Protein AF-A0AAU2DC02-F1 (afdb_monomer_lite)

Structure (mmCIF, N/CA/C/O backbone):
data_AF-A0AAU2DC02-F1
#
_entry.id   AF-A0AAU2DC02-F1
#
loop_
_atom_site.group_PDB
_atom_site.id
_atom_site.type_symbol
_atom_site.label_atom_id
_atom_site.label_alt_id
_atom_site.label_comp_id
_atom_site.label_asym_id
_atom_site.label_entity_id
_atom_site.label_seq_id
_atom_site.pdbx_PDB_ins_code
_atom_site.Cartn_x
_atom_site.Cartn_y
_atom_site.Cartn_z
_atom_site.occupancy
_atom_site.B_iso_or_equiv
_atom_site.auth_seq_id
_atom_site.auth_comp_id
_atom_site.auth_asym_id
_atom_site.auth_atom_id
_atom_site.pdbx_PDB_model_num
ATOM 1 N N . MET A 1 1 ? -20.219 -1.037 16.890 1.00 84.88 1 MET A N 1
ATOM 2 C CA . MET A 1 1 ? -19.789 -1.322 15.497 1.00 84.88 1 MET A CA 1
ATOM 3 C C . MET A 1 1 ? -18.332 -1.759 15.511 1.00 84.88 1 MET A C 1
ATOM 5 O O . MET A 1 1 ? -17.670 -1.575 16.523 1.00 84.88 1 MET A O 1
ATOM 9 N N . ARG A 1 2 ? -17.833 -2.359 14.425 1.00 88.25 2 ARG A N 1
ATOM 10 C CA . ARG A 1 2 ? -16.394 -2.597 14.260 1.00 88.25 2 ARG A CA 1
ATOM 11 C C . ARG A 1 2 ? -15.827 -1.584 13.277 1.00 88.25 2 ARG A C 1
ATOM 13 O O . ARG A 1 2 ? -16.402 -1.401 12.206 1.00 88.25 2 ARG A O 1
ATOM 20 N N . VAL A 1 3 ? -14.713 -0.960 13.641 1.00 90.06 3 VAL A N 1
ATOM 21 C CA . VAL A 1 3 ? -14.010 0.033 12.829 1.00 90.06 3 VAL A CA 1
ATOM 22 C C . VAL A 1 3 ? -12.573 -0.430 12.628 1.00 90.06 3 VAL A C 1
ATOM 24 O O . VAL A 1 3 ? -11.873 -0.721 13.593 1.00 90.06 3 VAL A O 1
ATOM 27 N N . GLN A 1 4 ? -12.132 -0.488 11.373 1.00 90.12 4 GLN A N 1
ATOM 28 C CA . GLN A 1 4 ? -10.747 -0.788 11.023 1.00 90.12 4 GLN A CA 1
ATOM 29 C C . GLN A 1 4 ? -10.092 0.484 10.481 1.00 90.12 4 GLN A C 1
ATOM 31 O O . GLN A 1 4 ? -10.522 1.022 9.463 1.00 90.12 4 GLN A O 1
ATOM 36 N N . LEU A 1 5 ? -9.056 0.963 11.162 1.00 91.88 5 LEU A N 1
ATOM 37 C CA . LEU A 1 5 ? -8.209 2.057 10.703 1.00 91.88 5 LEU A CA 1
ATOM 38 C C . LEU A 1 5 ? -7.051 1.462 9.905 1.00 91.88 5 LEU A C 1
ATOM 40 O O . LEU A 1 5 ? -6.316 0.623 10.421 1.00 91.88 5 LEU A O 1
ATOM 44 N N . VAL A 1 6 ? -6.914 1.859 8.643 1.00 90.38 6 VAL A N 1
ATOM 45 C CA . VAL A 1 6 ? -5.966 1.257 7.699 1.00 90.38 6 VAL A CA 1
ATOM 46 C C . VAL A 1 6 ? -4.913 2.283 7.304 1.00 90.38 6 VAL A C 1
ATOM 48 O O . VAL A 1 6 ? -5.261 3.340 6.778 1.00 90.38 6 VAL A O 1
ATOM 51 N N . THR A 1 7 ? -3.630 1.969 7.500 1.00 89.88 7 THR A N 1
ATOM 52 C CA . THR A 1 7 ? -2.570 2.670 6.761 1.00 89.88 7 THR A CA 1
ATOM 53 C C . THR A 1 7 ? -2.492 2.098 5.354 1.00 89.88 7 THR A C 1
ATOM 55 O O . THR A 1 7 ? -2.575 0.883 5.161 1.00 89.88 7 THR A O 1
ATOM 58 N N . MET A 1 8 ? -2.360 2.972 4.356 1.00 87.06 8 MET A N 1
ATOM 59 C CA . MET A 1 8 ? -2.261 2.518 2.972 1.00 87.06 8 MET A CA 1
ATOM 60 C C . MET A 1 8 ? -1.008 1.652 2.767 1.00 87.06 8 MET A C 1
ATOM 62 O O . MET A 1 8 ? 0.018 1.916 3.398 1.00 87.06 8 MET A O 1
ATOM 66 N N . PRO A 1 9 ? -1.049 0.656 1.863 1.00 86.81 9 PRO A N 1
ATOM 67 C CA . PRO A 1 9 ? 0.096 -0.204 1.566 1.00 86.81 9 PRO A CA 1
ATOM 68 C C . PRO A 1 9 ? 1.352 0.531 1.095 1.00 86.81 9 PRO A C 1
ATOM 70 O O . PRO A 1 9 ? 2.433 -0.021 1.201 1.00 86.81 9 PRO A O 1
ATOM 73 N N . TRP A 1 10 ? 1.242 1.765 0.604 1.00 83.38 10 TRP A N 1
ATOM 74 C CA . TRP A 1 10 ? 2.362 2.618 0.179 1.00 83.38 10 TRP A CA 1
ATOM 75 C C . TRP A 1 10 ? 2.769 3.681 1.216 1.00 83.38 10 TRP A C 1
ATOM 77 O O . TRP A 1 10 ? 3.535 4.587 0.903 1.00 83.38 10 TRP A O 1
ATOM 87 N N . HIS A 1 11 ? 2.233 3.618 2.438 1.00 84.31 11 HIS A N 1
ATOM 88 C CA . HIS A 1 11 ? 2.608 4.536 3.513 1.00 84.31 11 HIS A CA 1
ATOM 89 C C . HIS A 1 11 ? 4.031 4.248 4.028 1.00 84.31 11 HIS A C 1
ATOM 91 O O . HIS A 1 11 ? 4.323 3.085 4.284 1.00 84.31 11 HIS A O 1
ATOM 97 N N . PRO A 1 12 ? 4.889 5.254 4.278 1.00 81.69 12 PRO A N 1
ATOM 98 C CA . PRO A 1 12 ? 6.221 5.026 4.848 1.00 81.69 12 PRO A CA 1
ATOM 99 C C . PRO A 1 12 ? 6.197 4.118 6.092 1.00 81.69 12 PRO A C 1
ATOM 101 O O . PRO A 1 12 ? 5.303 4.237 6.932 1.00 81.69 12 PRO A O 1
ATOM 104 N N . ILE A 1 13 ? 7.157 3.193 6.203 1.00 83.94 13 ILE A N 1
ATOM 105 C CA . ILE A 1 13 ? 7.253 2.232 7.326 1.00 83.94 13 ILE A CA 1
ATOM 106 C C . ILE A 1 13 ? 8.122 2.738 8.479 1.00 83.94 13 ILE A C 1
ATOM 108 O O . ILE A 1 13 ? 7.964 2.285 9.611 1.00 83.94 13 ILE A O 1
ATOM 112 N N . ASP A 1 14 ? 8.987 3.707 8.203 1.00 80.50 14 ASP A N 1
ATOM 113 C CA . ASP A 1 14 ? 9.970 4.254 9.140 1.00 80.50 14 ASP A CA 1
ATOM 114 C C . ASP A 1 14 ? 9.348 5.066 10.273 1.00 80.50 14 ASP A C 1
ATOM 116 O O . ASP A 1 14 ? 9.952 5.261 11.331 1.00 80.50 14 ASP A O 1
ATOM 120 N N . LEU A 1 15 ? 8.121 5.540 10.060 1.00 77.88 15 LEU A N 1
ATOM 121 C CA . LEU A 1 15 ? 7.382 6.331 11.025 1.00 77.88 15 LEU A CA 1
ATOM 122 C C . LEU A 1 15 ? 5.983 5.746 11.225 1.00 77.88 15 LEU A C 1
ATOM 124 O O . LEU A 1 15 ? 5.286 5.449 10.253 1.00 77.88 15 LEU A O 1
ATOM 128 N N . PRO A 1 16 ? 5.521 5.621 12.481 1.00 81.19 16 PRO A N 1
ATOM 129 C CA . PRO A 1 16 ? 4.142 5.249 12.741 1.00 81.19 16 PRO A CA 1
ATOM 130 C C . PRO A 1 16 ? 3.190 6.321 12.194 1.00 81.19 16 PRO A C 1
ATOM 132 O O . PRO A 1 16 ? 3.454 7.524 12.290 1.00 81.19 16 PRO A O 1
ATOM 135 N N . SER A 1 17 ? 2.038 5.894 11.669 1.00 86.44 17 SER A N 1
ATOM 136 C CA . SER A 1 17 ? 1.022 6.826 11.176 1.00 86.44 17 SER A CA 1
ATOM 137 C C . SER A 1 17 ? 0.387 7.598 12.332 1.00 86.44 17 SER A C 1
ATOM 139 O O . SER A 1 17 ? -0.487 7.098 13.046 1.00 86.44 17 SER A O 1
ATOM 141 N N . LEU A 1 18 ? 0.783 8.865 12.472 1.00 90.00 18 LEU A N 1
ATOM 142 C CA . LEU A 1 18 ? 0.190 9.786 13.439 1.00 90.00 18 LEU A CA 1
ATOM 143 C C . LEU A 1 18 ? -1.319 9.952 13.206 1.00 90.00 18 LEU A C 1
ATOM 145 O O . LEU A 1 18 ? -2.083 10.062 14.161 1.00 90.00 18 LEU A O 1
ATOM 149 N N . GLN A 1 19 ? -1.759 9.944 11.944 1.00 90.38 19 GLN A N 1
ATOM 150 C CA . GLN A 1 19 ? -3.170 10.078 11.586 1.00 90.38 19 GLN A CA 1
ATOM 151 C C . GLN A 1 19 ? -3.998 8.921 12.151 1.00 90.38 19 GLN A C 1
ATOM 153 O O . GLN A 1 19 ? -5.046 9.159 12.751 1.00 90.38 19 GLN A O 1
ATOM 158 N N . VAL A 1 20 ? -3.517 7.681 12.002 1.00 92.56 20 VAL A N 1
ATOM 159 C CA . VAL A 1 20 ? -4.190 6.502 12.560 1.00 92.56 20 VAL A CA 1
ATOM 160 C C . VAL A 1 20 ? -4.194 6.553 14.084 1.00 92.56 20 VAL A C 1
ATOM 162 O O . VAL A 1 20 ? -5.260 6.389 14.674 1.00 92.56 20 VAL A O 1
ATOM 165 N N . GLY A 1 21 ? -3.063 6.879 14.718 1.00 91.88 21 GLY A N 1
ATOM 166 C CA . GLY A 1 21 ? -2.987 6.985 16.179 1.00 91.88 21 GLY A CA 1
ATOM 167 C C . GLY A 1 21 ? -3.948 8.032 16.762 1.00 91.88 21 GLY A C 1
ATOM 168 O O . GLY A 1 21 ? -4.653 7.764 17.737 1.00 91.88 21 GLY A O 1
ATOM 169 N N . LEU A 1 22 ? -4.050 9.207 16.130 1.00 95.31 22 LEU A N 1
ATOM 170 C CA . LEU A 1 22 ? -4.998 10.253 16.531 1.00 95.31 22 LEU A CA 1
ATOM 171 C C . LEU A 1 22 ? -6.453 9.807 16.355 1.00 95.31 22 LEU A C 1
ATOM 173 O O . LEU A 1 22 ? -7.263 9.980 17.267 1.00 95.31 22 LEU A O 1
ATOM 177 N N . LEU A 1 23 ? -6.794 9.216 15.206 1.00 95.19 23 LEU A N 1
ATOM 178 C CA . LEU A 1 23 ? -8.147 8.716 14.949 1.00 95.19 23 LEU A CA 1
ATOM 179 C C . LEU A 1 23 ? -8.536 7.612 15.930 1.00 95.19 23 LEU A C 1
ATOM 181 O O . LEU A 1 23 ? -9.657 7.618 16.436 1.00 95.19 23 LEU A O 1
ATOM 185 N N . HIS A 1 24 ? -7.610 6.708 16.245 1.00 93.88 24 HIS A N 1
ATOM 186 C CA . HIS A 1 24 ? -7.830 5.667 17.238 1.00 93.88 24 HIS A CA 1
ATOM 187 C C . HIS A 1 24 ? -8.172 6.283 18.596 1.00 93.88 24 HIS A C 1
ATOM 189 O O . HIS A 1 24 ? -9.187 5.930 19.200 1.00 93.88 24 HIS A O 1
ATOM 195 N N . GLN A 1 25 ? -7.358 7.231 19.071 1.00 94.94 25 GLN A N 1
ATOM 196 C CA . GLN A 1 25 ? -7.587 7.892 20.356 1.00 94.94 25 GLN A CA 1
ATOM 197 C C . GLN A 1 25 ? -8.952 8.594 20.391 1.00 94.94 25 GLN A C 1
ATOM 199 O O . GLN A 1 25 ? -9.696 8.449 21.362 1.00 94.94 25 GLN A O 1
ATOM 204 N N . LEU A 1 26 ? -9.296 9.330 19.331 1.00 96.19 26 LEU A N 1
ATOM 205 C CA . LEU A 1 26 ? -10.569 10.043 19.228 1.00 96.19 26 LEU A CA 1
ATOM 206 C C . LEU A 1 26 ? -11.761 9.083 19.230 1.00 96.19 26 LEU A C 1
ATOM 208 O O . LEU A 1 26 ? -12.739 9.328 19.935 1.00 96.19 26 LEU A O 1
ATOM 212 N N . LEU A 1 27 ? -11.680 7.973 18.493 1.00 95.12 27 LEU A N 1
ATOM 213 C CA . LEU A 1 27 ? -12.749 6.976 18.464 1.00 95.12 27 LEU A CA 1
ATOM 214 C C . LEU A 1 27 ? -12.910 6.280 19.812 1.00 95.12 27 LEU A C 1
ATOM 216 O O . LEU A 1 27 ? -14.035 6.143 20.274 1.00 95.12 27 LEU A O 1
ATOM 220 N N . ARG A 1 28 ? -11.819 5.934 20.501 1.00 92.81 28 ARG A N 1
ATOM 221 C CA . ARG A 1 28 ? -11.907 5.367 21.856 1.00 92.81 28 ARG A CA 1
ATOM 222 C C . ARG A 1 28 ? -12.604 6.294 22.850 1.00 92.81 28 ARG A C 1
ATOM 224 O O . ARG A 1 28 ? -13.266 5.809 23.760 1.00 92.81 28 ARG A O 1
ATOM 231 N N . GLN A 1 29 ? -12.453 7.609 22.690 1.00 94.81 29 GLN A N 1
ATOM 232 C CA . GLN A 1 29 ? -13.106 8.602 23.547 1.00 94.81 29 GLN A CA 1
ATOM 233 C C . GLN A 1 29 ? -14.571 8.836 23.156 1.00 94.81 29 GLN A C 1
ATOM 235 O O . GLN A 1 29 ? -15.439 8.888 24.023 1.00 94.81 29 GLN A O 1
ATOM 240 N N . ALA A 1 30 ? -14.857 8.983 21.861 1.00 96.25 30 ALA A N 1
ATOM 241 C CA . ALA A 1 30 ? -16.191 9.324 21.365 1.00 96.25 30 ALA A CA 1
ATOM 242 C C . ALA A 1 30 ? -17.125 8.110 21.214 1.00 96.25 30 ALA A C 1
ATOM 244 O O . ALA A 1 30 ? -18.345 8.271 21.171 1.00 96.25 30 ALA A O 1
ATOM 245 N N . ARG A 1 31 ? -16.558 6.907 21.079 1.00 94.62 31 ARG A N 1
ATOM 246 C CA . ARG A 1 31 ? -17.241 5.638 20.790 1.00 94.62 31 ARG A CA 1
ATOM 247 C C . ARG A 1 31 ? -16.631 4.489 21.619 1.00 94.62 31 ARG A C 1
ATOM 249 O O . ARG A 1 31 ? -16.061 3.564 21.047 1.00 94.62 31 ARG A O 1
ATOM 256 N N . PRO A 1 32 ? -16.738 4.523 22.959 1.00 92.69 32 PRO A N 1
ATOM 257 C CA . PRO A 1 32 ? -16.086 3.539 23.832 1.00 92.69 32 PRO A CA 1
ATOM 258 C C . PRO A 1 32 ? -16.591 2.099 23.645 1.00 92.69 32 PRO A C 1
ATOM 260 O O . PRO A 1 32 ? -15.863 1.161 23.957 1.00 92.69 32 PRO A O 1
ATOM 263 N N . ASP A 1 33 ? -17.806 1.925 23.117 1.00 95.12 33 ASP A N 1
ATOM 264 C CA . ASP A 1 33 ? -18.420 0.612 22.879 1.00 95.12 33 ASP A CA 1
ATOM 265 C C . ASP A 1 33 ? -18.105 0.028 21.483 1.00 95.12 33 ASP A C 1
ATOM 267 O O . ASP A 1 33 ? -18.534 -1.084 21.160 1.00 95.12 33 ASP A O 1
ATOM 271 N N . ASP A 1 34 ? -17.390 0.766 20.624 1.00 93.31 34 ASP A N 1
ATOM 272 C CA . ASP A 1 34 ? -16.985 0.285 19.300 1.00 93.31 34 ASP A CA 1
ATOM 273 C C . ASP A 1 34 ? -15.663 -0.511 19.369 1.00 93.31 34 ASP A C 1
ATOM 275 O O . ASP A 1 34 ? -14.707 -0.126 20.040 1.00 93.31 34 ASP A O 1
ATOM 279 N N . ASP A 1 35 ? -15.583 -1.618 18.620 1.00 91.00 35 ASP A N 1
ATOM 280 C CA . ASP A 1 35 ? -14.357 -2.413 18.434 1.00 91.00 35 ASP A CA 1
ATOM 281 C C . ASP A 1 35 ? -13.491 -1.726 17.369 1.00 91.00 35 ASP A C 1
ATOM 283 O O . ASP A 1 35 ? -13.722 -1.892 16.166 1.00 91.00 35 ASP A O 1
ATOM 287 N N . VAL A 1 36 ? -12.545 -0.898 17.814 1.00 91.00 36 VAL A N 1
ATOM 288 C CA . VAL A 1 36 ? -11.623 -0.141 16.955 1.00 91.00 36 VAL A CA 1
ATOM 289 C C . VAL A 1 36 ? -10.295 -0.884 16.854 1.00 91.00 36 VAL A C 1
ATOM 291 O O . VAL A 1 36 ? -9.644 -1.150 17.863 1.00 91.00 36 VAL A O 1
ATOM 294 N N . ARG A 1 37 ? -9.870 -1.196 15.629 1.00 90.19 37 ARG A N 1
ATOM 295 C CA . ARG A 1 37 ? -8.611 -1.897 15.350 1.00 90.19 37 ARG A CA 1
ATOM 296 C C . ARG A 1 37 ? -7.782 -1.147 14.324 1.00 90.19 37 ARG A C 1
ATOM 298 O O . ARG A 1 37 ? -8.321 -0.461 13.459 1.00 90.19 37 ARG A O 1
ATOM 305 N N . GLU A 1 38 ? -6.472 -1.334 14.392 1.00 90.25 38 GLU A N 1
ATOM 306 C CA . GLU A 1 38 ? -5.520 -0.807 13.416 1.00 90.25 38 GLU A CA 1
ATOM 307 C C . GLU A 1 38 ? -5.030 -1.918 12.493 1.00 90.25 38 GLU A C 1
ATOM 309 O O . GLU A 1 38 ? -4.885 -3.073 12.894 1.00 90.25 38 GLU A O 1
ATOM 314 N N . PHE A 1 39 ? -4.844 -1.578 11.224 1.00 89.12 39 PHE A N 1
ATOM 315 C CA . PHE A 1 39 ? -4.258 -2.444 10.218 1.00 89.12 39 PHE A CA 1
ATOM 316 C C . PHE A 1 39 ? -3.166 -1.660 9.498 1.00 89.12 39 PHE A C 1
ATOM 318 O O . PHE A 1 39 ? -3.429 -0.675 8.802 1.00 89.12 39 PHE A O 1
ATOM 325 N N . HIS A 1 40 ? -1.930 -2.104 9.691 1.00 89.62 40 HIS A N 1
ATOM 326 C CA . HIS A 1 40 ? -0.753 -1.459 9.129 1.00 89.62 40 HIS A CA 1
ATOM 327 C C . HIS A 1 40 ? -0.464 -2.038 7.741 1.00 89.62 40 HIS A C 1
ATOM 329 O O . HIS A 1 40 ? 0.335 -2.964 7.599 1.00 89.62 40 HIS A O 1
ATOM 335 N N . GLY A 1 41 ? -1.156 -1.531 6.716 1.00 89.38 41 GLY A N 1
ATOM 336 C CA . GLY A 1 41 ? -1.067 -2.060 5.354 1.00 89.38 41 GLY A CA 1
ATOM 337 C C . GLY A 1 41 ? 0.337 -1.970 4.767 1.00 89.38 41 GLY A C 1
ATOM 338 O O . GLY A 1 41 ? 0.740 -2.868 4.035 1.00 89.38 41 GLY A O 1
ATOM 339 N N . SER A 1 42 ? 1.095 -0.938 5.134 1.00 89.00 42 SER A N 1
ATOM 340 C CA . SER A 1 42 ? 2.480 -0.743 4.706 1.00 89.00 42 SER A CA 1
ATOM 341 C C . SER A 1 42 ? 3.424 -1.846 5.184 1.00 89.00 42 SER A C 1
ATOM 343 O O . SER A 1 42 ? 4.136 -2.441 4.379 1.00 89.00 42 SER A O 1
ATOM 345 N N . LEU A 1 43 ? 3.369 -2.193 6.474 1.00 89.56 43 LEU A N 1
ATOM 346 C CA . LEU A 1 43 ? 4.171 -3.283 7.035 1.00 89.56 43 LEU A CA 1
ATOM 347 C C . LEU A 1 43 ? 3.783 -4.628 6.412 1.00 89.56 43 LEU A C 1
ATOM 349 O O . LEU A 1 43 ? 4.646 -5.382 5.971 1.00 89.56 43 LEU A O 1
ATOM 353 N N . ARG A 1 44 ? 2.476 -4.895 6.305 1.00 91.50 44 ARG A N 1
ATOM 354 C CA . ARG A 1 44 ? 1.972 -6.139 5.706 1.00 91.50 44 ARG A CA 1
ATOM 355 C C . ARG A 1 44 ? 2.364 -6.283 4.242 1.00 91.50 44 ARG A C 1
ATOM 357 O O . ARG A 1 44 ? 2.625 -7.393 3.796 1.00 91.50 44 ARG A O 1
ATOM 364 N N . TRP A 1 45 ? 2.405 -5.182 3.501 1.00 92.56 45 TRP A N 1
ATOM 365 C CA . TRP A 1 45 ? 2.855 -5.180 2.117 1.00 92.56 45 TRP A CA 1
ATOM 366 C C . TRP A 1 45 ? 4.362 -5.424 1.999 1.00 92.56 45 TRP A C 1
ATOM 368 O O . TRP A 1 45 ? 4.775 -6.228 1.169 1.00 92.56 45 TRP A O 1
ATOM 378 N N . ALA A 1 46 ? 5.179 -4.806 2.856 1.00 92.38 46 ALA A N 1
ATOM 379 C CA . ALA A 1 46 ? 6.621 -5.048 2.883 1.00 92.38 46 ALA A CA 1
ATOM 380 C C . ALA A 1 46 ? 6.958 -6.515 3.218 1.00 92.38 46 ALA A C 1
ATOM 382 O O . ALA A 1 46 ? 7.791 -7.119 2.544 1.00 92.38 46 ALA A O 1
ATOM 383 N N . GLU A 1 47 ? 6.279 -7.103 4.209 1.00 92.81 47 GLU A N 1
ATOM 384 C CA . GLU A 1 47 ? 6.385 -8.532 4.546 1.00 92.81 47 GLU A CA 1
ATOM 385 C C . GLU A 1 47 ? 5.984 -9.416 3.358 1.00 92.81 47 GLU A C 1
ATOM 387 O O . GLU A 1 47 ? 6.739 -10.296 2.948 1.00 92.81 47 GLU A O 1
ATOM 392 N N . PHE A 1 48 ? 4.828 -9.128 2.752 1.00 94.19 48 PHE A N 1
ATOM 393 C CA . PHE A 1 48 ? 4.318 -9.873 1.605 1.00 94.19 48 PHE A CA 1
ATOM 394 C C . PHE A 1 48 ? 5.292 -9.845 0.423 1.00 94.19 48 PHE A C 1
ATOM 396 O O . PHE A 1 48 ? 5.590 -10.882 -0.168 1.00 94.19 48 PHE A O 1
ATOM 403 N N . LEU A 1 49 ? 5.824 -8.669 0.085 1.00 94.25 49 LEU A N 1
ATOM 404 C CA . LEU A 1 49 ? 6.810 -8.525 -0.980 1.00 94.25 49 LEU A CA 1
ATOM 405 C C . LEU A 1 49 ? 8.078 -9.317 -0.682 1.00 94.25 49 LEU A C 1
ATOM 407 O O . LEU A 1 49 ? 8.581 -9.996 -1.577 1.00 94.25 49 LEU A O 1
ATOM 411 N N . LEU A 1 50 ? 8.582 -9.266 0.551 1.00 93.75 50 LEU A N 1
ATOM 412 C CA . LEU A 1 50 ? 9.784 -9.996 0.938 1.00 93.75 50 LEU A CA 1
ATOM 413 C C . LEU A 1 50 ? 9.602 -11.507 0.744 1.00 93.75 50 LEU A C 1
ATOM 415 O O . LEU A 1 50 ? 10.458 -12.154 0.140 1.00 93.75 50 LEU A O 1
ATOM 419 N N . GLU A 1 51 ? 8.470 -12.047 1.195 1.00 94.50 51 GLU A N 1
ATOM 420 C CA . GLU A 1 51 ? 8.136 -13.467 1.072 1.00 94.50 51 GLU A CA 1
ATOM 421 C C . GLU A 1 51 ? 7.898 -13.879 -0.387 1.00 94.50 51 GLU A C 1
ATOM 423 O O . GLU A 1 51 ? 8.509 -14.827 -0.880 1.00 94.50 51 GLU A O 1
ATOM 428 N N . ARG A 1 52 ? 7.041 -13.156 -1.119 1.00 94.75 52 ARG A N 1
ATOM 429 C CA . ARG A 1 52 ? 6.641 -13.542 -2.486 1.00 94.75 52 ARG A CA 1
ATOM 430 C C . ARG A 1 52 ? 7.716 -13.298 -3.530 1.00 94.75 52 ARG A C 1
ATOM 432 O O . ARG A 1 52 ? 7.704 -13.928 -4.587 1.00 94.75 52 ARG A O 1
ATOM 439 N N . SER A 1 53 ? 8.641 -12.388 -3.253 1.00 92.88 53 SER A N 1
ATOM 440 C CA . SER A 1 53 ? 9.767 -12.118 -4.140 1.00 92.88 53 SER A CA 1
ATOM 441 C C . SER A 1 53 ? 11.004 -12.966 -3.833 1.00 92.88 53 SER A C 1
ATOM 443 O O . SER A 1 53 ? 11.995 -12.820 -4.551 1.00 92.88 53 SER A O 1
ATOM 445 N N . ASP A 1 54 ? 10.954 -13.843 -2.821 1.00 92.25 54 ASP A N 1
ATOM 446 C CA . ASP A 1 54 ? 12.098 -14.627 -2.334 1.00 92.25 54 ASP A CA 1
ATOM 447 C C . ASP A 1 54 ? 13.293 -13.726 -1.958 1.00 92.25 54 ASP A C 1
ATOM 449 O O . ASP A 1 54 ? 14.431 -13.907 -2.391 1.00 92.25 54 ASP A O 1
ATOM 453 N N . GLY A 1 55 ? 13.010 -12.648 -1.218 1.00 91.25 55 GLY A N 1
ATOM 454 C CA . GLY A 1 55 ? 14.018 -11.697 -0.741 1.00 91.25 55 GLY A CA 1
ATOM 455 C C . GLY A 1 55 ? 14.539 -10.686 -1.773 1.00 91.25 55 GLY A C 1
ATOM 456 O O . GLY A 1 55 ? 15.440 -9.901 -1.449 1.00 91.25 55 GLY A O 1
ATOM 457 N N . ARG A 1 56 ? 14.004 -10.689 -3.003 1.00 92.25 56 ARG A N 1
ATOM 458 C CA . ARG A 1 56 ? 14.411 -9.769 -4.083 1.00 92.25 56 ARG A CA 1
ATOM 459 C C . ARG A 1 56 ? 13.913 -8.342 -3.869 1.00 92.25 56 ARG A C 1
ATOM 461 O O . ARG A 1 56 ? 14.644 -7.414 -4.183 1.00 92.25 56 ARG A O 1
ATOM 468 N N . LEU A 1 57 ? 12.685 -8.182 -3.381 1.00 92.19 57 LEU A N 1
ATOM 469 C CA . LEU A 1 57 ? 12.090 -6.900 -3.009 1.00 92.19 57 LEU A CA 1
ATOM 470 C C . LEU A 1 57 ? 12.152 -6.781 -1.489 1.00 92.19 57 LEU A C 1
ATOM 472 O O . LEU A 1 57 ? 11.488 -7.529 -0.771 1.00 92.19 57 LEU A O 1
ATOM 476 N N . ARG A 1 58 ? 12.988 -5.869 -1.000 1.00 91.38 58 ARG A N 1
ATOM 477 C CA . ARG A 1 58 ? 13.249 -5.673 0.427 1.00 91.38 58 ARG A CA 1
ATOM 478 C C . ARG A 1 58 ? 12.461 -4.475 0.962 1.00 91.38 58 ARG A C 1
ATOM 480 O O . ARG A 1 58 ? 12.074 -3.604 0.183 1.00 91.38 58 ARG A O 1
ATOM 487 N N . PRO A 1 59 ? 12.288 -4.361 2.292 1.00 85.50 59 PRO A N 1
ATOM 488 C CA . PRO A 1 59 ? 11.634 -3.200 2.898 1.00 85.50 59 PRO A CA 1
ATOM 489 C C . PRO A 1 59 ? 12.226 -1.849 2.463 1.00 85.50 59 PRO A C 1
ATOM 491 O O . PRO A 1 59 ? 11.468 -0.922 2.213 1.00 85.50 59 PRO A O 1
ATOM 494 N N . GLY A 1 60 ? 13.549 -1.754 2.276 1.00 84.25 60 GLY A N 1
ATOM 495 C CA . GLY A 1 60 ? 14.191 -0.530 1.774 1.00 84.25 60 GLY A CA 1
ATOM 496 C C . GLY A 1 60 ? 13.855 -0.192 0.313 1.00 84.25 60 GLY A C 1
ATOM 497 O O . GLY A 1 60 ? 13.737 0.979 -0.030 1.00 84.25 60 GLY A O 1
ATOM 498 N N . ASP A 1 61 ? 13.633 -1.195 -0.548 1.00 84.50 61 ASP A N 1
ATOM 499 C CA . ASP A 1 61 ? 13.197 -0.957 -1.934 1.00 84.50 61 ASP A CA 1
ATOM 500 C C . ASP A 1 61 ? 11.775 -0.394 -1.957 1.00 84.50 61 ASP A C 1
ATOM 502 O O . ASP A 1 61 ? 11.447 0.494 -2.740 1.00 84.50 61 ASP A O 1
ATOM 506 N N . TYR A 1 62 ? 10.926 -0.925 -1.077 1.00 81.75 62 TYR A N 1
ATOM 507 C CA . TYR A 1 62 ? 9.574 -0.439 -0.845 1.00 81.75 62 TYR A CA 1
ATOM 508 C C . TYR A 1 62 ? 9.561 0.995 -0.308 1.00 81.75 62 TYR A C 1
ATOM 510 O O . TYR A 1 62 ? 8.801 1.832 -0.799 1.00 81.75 62 TYR A O 1
ATOM 518 N N . GLU A 1 63 ? 10.416 1.288 0.667 1.00 80.94 63 GLU A N 1
ATOM 519 C CA . GLU A 1 63 ? 10.495 2.606 1.279 1.00 80.94 63 GLU A CA 1
ATOM 520 C C . GLU A 1 63 ? 10.912 3.677 0.264 1.00 80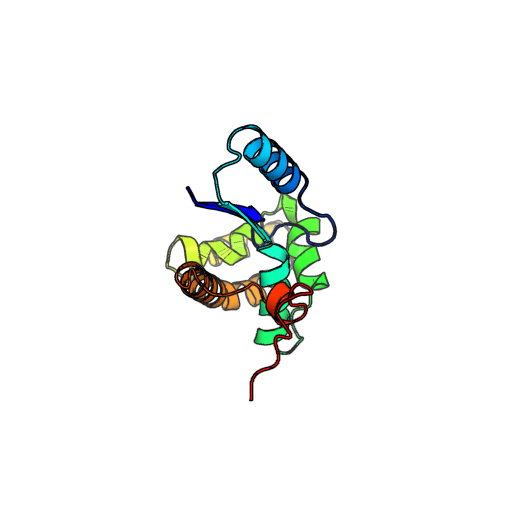.94 63 GLU A C 1
ATOM 522 O O . GLU A 1 63 ? 10.288 4.733 0.207 1.00 80.94 63 GLU A O 1
ATOM 527 N N . ALA A 1 64 ? 11.864 3.377 -0.624 1.00 74.31 64 ALA A N 1
ATOM 528 C CA . ALA A 1 64 ? 12.239 4.277 -1.715 1.00 74.31 64 ALA A CA 1
ATOM 529 C C . ALA A 1 64 ? 11.039 4.627 -2.625 1.00 74.31 64 ALA A C 1
ATOM 531 O O . ALA A 1 64 ? 10.904 5.758 -3.096 1.00 74.31 64 ALA A O 1
ATOM 532 N N . ILE A 1 65 ? 10.106 3.690 -2.835 1.00 74.06 65 ILE A N 1
ATOM 533 C CA . ILE A 1 65 ? 8.864 3.963 -3.573 1.00 74.06 65 ILE A CA 1
ATOM 534 C C . ILE A 1 65 ? 7.891 4.818 -2.743 1.00 74.06 65 ILE A C 1
ATOM 536 O O . ILE A 1 65 ? 7.295 5.752 -3.277 1.00 74.06 65 ILE A O 1
ATOM 540 N N . GLY A 1 66 ? 7.723 4.544 -1.449 1.00 65.19 66 GLY A N 1
ATOM 541 C CA . GLY A 1 66 ? 6.794 5.291 -0.589 1.00 65.19 66 GLY A CA 1
ATOM 542 C C . GLY A 1 66 ? 7.256 6.712 -0.227 1.00 65.19 66 GLY A C 1
ATOM 543 O O . GLY A 1 66 ? 6.445 7.639 -0.217 1.00 65.19 66 GLY A O 1
ATOM 544 N N . SER A 1 67 ? 8.548 6.885 0.051 1.00 63.31 67 SER A N 1
ATOM 545 C CA . SER A 1 67 ? 9.147 8.101 0.618 1.00 63.31 67 SER A CA 1
ATOM 546 C C . SER A 1 67 ? 9.833 8.969 -0.442 1.00 63.31 67 SER A C 1
ATOM 548 O O . SER A 1 67 ? 9.509 10.152 -0.559 1.00 63.31 67 SER A O 1
ATOM 550 N N . ASP A 1 68 ? 10.726 8.399 -1.260 1.00 59.09 68 ASP A N 1
ATOM 551 C CA . ASP A 1 68 ? 11.551 9.183 -2.200 1.00 59.09 68 ASP A CA 1
ATOM 552 C C . ASP A 1 68 ? 10.802 9.558 -3.485 1.00 59.09 68 ASP A C 1
ATOM 554 O O . ASP A 1 68 ? 11.133 10.543 -4.146 1.00 59.09 68 ASP A O 1
ATOM 558 N N . SER A 1 69 ? 9.747 8.810 -3.818 1.00 59.69 69 SER A N 1
ATOM 559 C CA . SER A 1 69 ? 8.917 9.048 -5.005 1.00 59.69 69 SER A CA 1
ATOM 560 C C . SER A 1 69 ? 7.494 9.519 -4.689 1.00 59.69 69 SER A C 1
ATOM 562 O O . SER A 1 69 ? 6.598 9.457 -5.536 1.00 59.69 69 SER A O 1
ATOM 564 N N . ILE A 1 70 ? 7.276 10.051 -3.480 1.00 57.72 70 ILE A N 1
ATOM 565 C CA . ILE A 1 70 ? 5.970 10.567 -3.038 1.00 57.72 70 ILE A CA 1
ATOM 566 C C . ILE A 1 70 ? 5.400 11.636 -3.987 1.00 57.72 70 ILE A C 1
ATOM 568 O O . ILE A 1 70 ? 4.189 11.720 -4.176 1.00 57.72 70 ILE A O 1
ATOM 572 N N . PHE A 1 71 ? 6.264 12.420 -4.642 1.00 64.56 71 PHE A N 1
ATOM 573 C CA . PHE A 1 71 ? 5.858 13.436 -5.621 1.00 64.56 71 PHE A CA 1
ATOM 574 C C . PHE A 1 71 ? 5.438 12.853 -6.977 1.00 64.56 71 PHE A C 1
ATOM 576 O O . PHE A 1 71 ? 4.730 13.516 -7.735 1.00 64.56 71 PHE A O 1
ATOM 583 N N . ASP A 1 72 ? 5.852 11.625 -7.276 1.00 77.62 72 ASP A N 1
ATOM 584 C CA . ASP A 1 72 ? 5.546 10.919 -8.520 1.00 77.62 72 ASP A CA 1
ATOM 585 C C . ASP A 1 72 ? 4.366 9.944 -8.368 1.00 77.62 72 ASP A C 1
ATOM 587 O O . ASP A 1 72 ? 3.870 9.408 -9.365 1.00 77.62 72 ASP A O 1
ATOM 591 N N . GLY A 1 73 ? 3.899 9.722 -7.132 1.00 81.31 73 GLY A N 1
ATOM 592 C CA . GLY A 1 73 ? 2.764 8.850 -6.827 1.00 81.31 73 GLY A CA 1
ATOM 593 C C . GLY A 1 73 ? 3.011 7.392 -7.216 1.00 81.31 73 GLY A C 1
ATOM 594 O O . GLY A 1 73 ? 2.074 6.681 -7.576 1.00 81.31 73 GLY A O 1
ATOM 595 N N . LEU A 1 74 ? 4.268 6.927 -7.212 1.00 84.81 74 LEU A N 1
ATOM 596 C CA . LEU A 1 74 ? 4.609 5.569 -7.663 1.00 84.81 74 LEU A CA 1
ATOM 597 C C . LEU A 1 74 ? 3.933 4.484 -6.818 1.00 84.81 74 LEU A C 1
ATOM 599 O O . LEU A 1 74 ? 3.578 3.436 -7.356 1.00 84.81 74 LEU A O 1
ATOM 603 N N . GLY A 1 75 ? 3.670 4.760 -5.539 1.00 84.25 75 GLY A N 1
ATOM 604 C CA . GLY A 1 75 ? 2.848 3.905 -4.683 1.00 84.25 75 GLY A CA 1
ATOM 605 C C . GLY A 1 75 ? 1.437 3.680 -5.236 1.00 84.25 75 GLY A C 1
ATOM 606 O O . GLY A 1 75 ? 0.988 2.539 -5.319 1.00 84.25 75 GLY A O 1
ATOM 607 N N . ASP A 1 76 ? 0.762 4.731 -5.707 1.00 87.56 76 ASP A N 1
ATOM 608 C CA . ASP A 1 76 ? -0.567 4.611 -6.319 1.00 87.56 76 ASP A CA 1
ATOM 609 C C . ASP A 1 76 ? -0.509 3.825 -7.640 1.00 87.56 76 ASP A C 1
ATOM 611 O O . ASP A 1 76 ? -1.398 3.025 -7.947 1.00 87.56 76 ASP A O 1
ATOM 615 N N . TRP A 1 77 ? 0.572 3.986 -8.413 1.00 90.06 77 TRP A N 1
ATOM 616 C CA . TRP A 1 77 ? 0.776 3.241 -9.658 1.00 90.06 77 TRP A CA 1
ATOM 617 C C . TRP A 1 77 ? 0.870 1.726 -9.441 1.00 90.06 77 TRP A C 1
ATOM 619 O O . TRP A 1 77 ? 0.338 0.978 -10.271 1.00 90.06 77 TRP A O 1
ATOM 629 N N . VAL A 1 78 ? 1.469 1.272 -8.332 1.00 91.75 78 VAL A N 1
ATOM 630 C CA . VAL A 1 78 ? 1.537 -0.155 -7.954 1.00 91.75 78 VAL A CA 1
ATOM 631 C C . VAL A 1 78 ? 0.139 -0.763 -7.835 1.00 91.75 78 VAL A C 1
ATOM 633 O O . VAL A 1 78 ? -0.095 -1.856 -8.338 1.00 91.75 78 VAL A O 1
ATOM 636 N N . PHE A 1 79 ? -0.814 -0.057 -7.226 1.00 91.56 79 PHE A N 1
ATOM 637 C CA . PHE A 1 79 ? -2.152 -0.602 -6.956 1.00 91.56 79 PHE A CA 1
ATOM 638 C C . PHE A 1 79 ? -3.203 -0.228 -8.001 1.00 91.56 79 PHE A C 1
ATOM 640 O O . PHE A 1 79 ? -4.291 -0.804 -8.021 1.00 91.56 79 PHE A O 1
ATOM 647 N N . SER A 1 80 ? -2.879 0.693 -8.905 1.00 91.75 80 SER A N 1
ATOM 648 C CA . SER A 1 80 ? -3.809 1.184 -9.920 1.00 91.75 80 SER A CA 1
ATOM 649 C C . SER A 1 80 ? -4.432 0.082 -10.786 1.00 91.75 80 SER A C 1
ATOM 651 O O . SER A 1 80 ? -5.630 0.122 -11.043 1.00 91.75 80 SER A O 1
ATOM 653 N N . GLY A 1 81 ? -3.665 -0.942 -11.177 1.00 89.88 81 GLY A N 1
ATOM 654 C CA . GLY A 1 81 ? -4.201 -2.059 -11.963 1.00 89.88 81 GLY A CA 1
ATOM 655 C C . GLY A 1 81 ? -5.267 -2.864 -11.221 1.00 89.88 81 GLY A C 1
ATOM 656 O O . GLY A 1 81 ? -6.247 -3.291 -11.823 1.00 89.88 81 GLY A O 1
ATOM 657 N N . VAL A 1 82 ? -5.122 -2.998 -9.901 1.00 92.06 82 VAL A N 1
ATOM 658 C CA . VAL A 1 82 ? -6.099 -3.694 -9.054 1.00 92.06 82 VAL A CA 1
ATOM 659 C C . VAL A 1 82 ? -7.393 -2.891 -8.952 1.00 92.06 82 VAL A C 1
ATOM 661 O O . VAL A 1 82 ? -8.474 -3.460 -9.052 1.00 92.06 82 VAL A O 1
ATOM 664 N N . LEU A 1 83 ? -7.292 -1.566 -8.799 1.00 89.31 83 LEU A N 1
ATOM 665 C CA . LEU A 1 83 ? -8.453 -0.677 -8.678 1.00 89.31 83 LEU A CA 1
ATOM 666 C C . LEU A 1 83 ? -9.358 -0.706 -9.918 1.00 89.31 83 LEU A C 1
ATOM 668 O O . LEU A 1 83 ? -10.574 -0.589 -9.789 1.00 89.31 83 LEU A O 1
ATOM 672 N N . TYR A 1 84 ? -8.765 -0.832 -11.105 1.00 90.62 84 TYR A N 1
ATOM 673 C CA . TYR A 1 84 ? -9.491 -0.857 -12.378 1.00 90.62 84 TYR A CA 1
ATOM 674 C C . TYR A 1 84 ? -9.707 -2.270 -12.930 1.00 90.62 84 TYR A C 1
ATOM 676 O O . TYR A 1 84 ? -10.174 -2.396 -14.059 1.00 90.62 84 TYR A O 1
ATOM 684 N N . GLU A 1 85 ? -9.371 -3.306 -12.153 1.00 90.50 85 GLU A N 1
ATOM 685 C CA . GLU A 1 85 ? -9.469 -4.716 -12.558 1.00 90.50 85 GLU A CA 1
ATOM 686 C C . GLU A 1 85 ? -8.767 -5.007 -13.903 1.00 90.50 85 GLU A C 1
ATOM 688 O O . GLU A 1 85 ? -9.185 -5.859 -14.685 1.00 90.50 85 GLU A O 1
ATOM 693 N N . ASP A 1 86 ? -7.679 -4.284 -14.179 1.00 91.56 86 ASP A N 1
ATOM 694 C CA . ASP A 1 86 ? -6.903 -4.373 -15.413 1.00 91.56 86 ASP A CA 1
ATOM 695 C C . ASP A 1 86 ? -5.407 -4.260 -15.097 1.00 91.56 86 ASP A C 1
ATOM 697 O O . ASP A 1 86 ? -4.856 -3.189 -14.820 1.00 91.56 86 ASP A O 1
ATOM 701 N N . GLU A 1 87 ? -4.711 -5.392 -15.193 1.00 87.50 87 GLU A N 1
ATOM 702 C CA . GLU A 1 87 ? -3.270 -5.475 -14.976 1.00 87.50 87 GLU A CA 1
ATOM 703 C C . GLU A 1 87 ? -2.465 -4.633 -15.969 1.00 87.50 87 GLU A C 1
ATOM 705 O O . GLU A 1 87 ? -1.323 -4.305 -15.685 1.00 87.50 87 GLU A O 1
ATOM 710 N N . ASN A 1 88 ? -3.006 -4.194 -17.100 1.00 90.44 88 ASN A N 1
ATOM 711 C CA . ASN A 1 88 ? -2.297 -3.300 -18.018 1.00 90.44 88 ASN A CA 1
ATOM 712 C C . ASN A 1 88 ? -2.665 -1.828 -17.817 1.00 90.44 88 ASN A C 1
ATOM 714 O O . ASN A 1 88 ? -2.035 -0.947 -18.421 1.00 90.44 88 ASN A O 1
ATOM 718 N N . TRP A 1 89 ? -3.617 -1.537 -16.926 1.00 94.12 89 TRP A N 1
ATOM 719 C CA . TRP A 1 89 ? -4.068 -0.180 -16.677 1.00 94.12 89 TRP A CA 1
ATOM 720 C C . TRP A 1 89 ? -2.904 0.705 -16.246 1.00 94.12 89 TRP A C 1
ATOM 722 O O . TRP A 1 89 ? -2.152 0.394 -15.318 1.00 94.12 89 TRP A O 1
ATOM 732 N N . GLY A 1 90 ? -2.744 1.828 -16.943 1.00 91.25 90 GLY A N 1
ATOM 733 C CA . GLY A 1 90 ? -1.767 2.843 -16.573 1.00 91.25 90 GLY A CA 1
ATOM 734 C C . GLY A 1 90 ? -0.306 2.512 -16.890 1.00 91.25 90 GLY A C 1
ATOM 735 O O . GLY A 1 90 ? 0.519 3.415 -16.812 1.00 91.25 90 GLY A O 1
ATOM 736 N N . VAL A 1 91 ? 0.030 1.288 -17.320 1.00 92.50 91 VAL A N 1
ATOM 737 C CA . VAL A 1 91 ? 1.425 0.863 -17.560 1.00 92.50 91 VAL A CA 1
ATOM 738 C C . VAL A 1 91 ? 2.100 1.708 -18.641 1.00 92.50 91 VAL A C 1
ATOM 740 O O . VAL A 1 91 ? 3.224 2.172 -18.455 1.00 92.50 91 VAL A O 1
ATOM 743 N N . ALA A 1 92 ? 1.418 1.950 -19.765 1.00 93.88 92 ALA A N 1
ATOM 744 C CA . ALA A 1 92 ? 1.947 2.805 -20.829 1.00 93.88 92 ALA A CA 1
ATOM 745 C C . ALA A 1 92 ? 2.171 4.246 -20.338 1.00 93.88 92 ALA A C 1
ATOM 747 O O . ALA A 1 92 ? 3.232 4.822 -20.564 1.00 93.88 92 ALA A O 1
ATOM 748 N N . ARG A 1 93 ? 1.216 4.792 -19.571 1.00 93.44 93 ARG A N 1
ATOM 749 C CA . ARG A 1 93 ? 1.300 6.150 -19.016 1.00 93.44 93 AR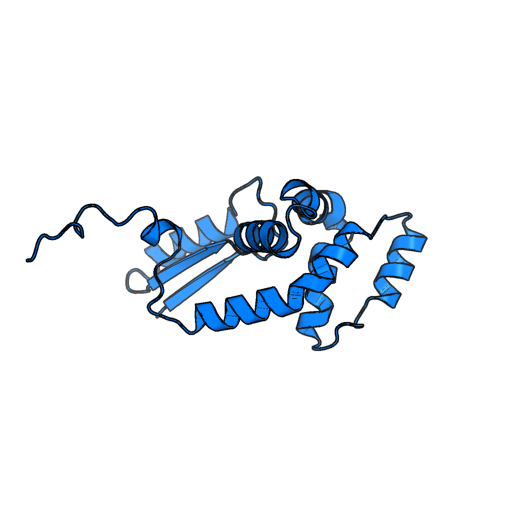G A CA 1
ATOM 750 C C . ARG A 1 93 ? 2.421 6.281 -17.984 1.00 93.44 93 ARG A C 1
ATOM 752 O O . ARG A 1 93 ? 3.112 7.295 -17.980 1.00 93.44 93 ARG A O 1
ATOM 759 N N . LEU A 1 94 ? 2.626 5.262 -17.149 1.00 91.88 94 LEU A N 1
ATOM 760 C CA . LEU A 1 94 ? 3.741 5.194 -16.207 1.00 91.88 94 LEU A CA 1
ATOM 761 C C .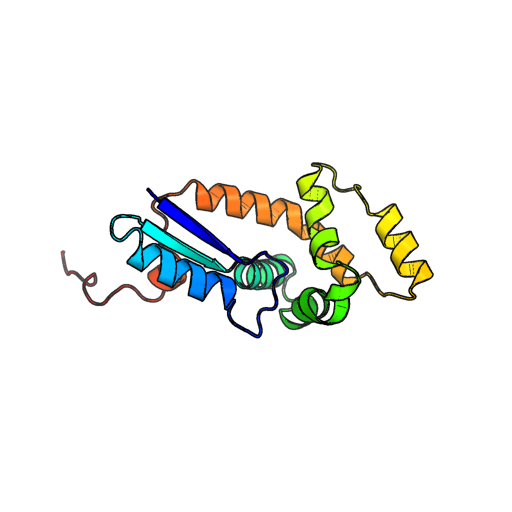 LEU A 1 94 ? 5.080 5.198 -16.952 1.00 91.88 94 LEU A C 1
ATOM 763 O O . LEU A 1 94 ? 5.956 5.989 -16.615 1.00 91.88 94 LEU A O 1
ATOM 767 N N . LYS A 1 95 ? 5.223 4.382 -18.005 1.00 93.19 95 LYS A N 1
ATOM 768 C CA . LYS A 1 95 ? 6.435 4.349 -18.844 1.00 93.19 95 LYS A CA 1
ATOM 769 C C . LYS A 1 95 ? 6.715 5.701 -19.503 1.00 93.19 95 LYS A C 1
ATOM 771 O O . LYS A 1 95 ? 7.842 6.185 -19.457 1.00 93.19 95 LYS A O 1
ATOM 776 N N . GLU A 1 96 ? 5.696 6.339 -20.071 1.00 94.56 96 GLU A N 1
ATOM 777 C CA . GLU A 1 96 ? 5.813 7.677 -20.667 1.00 94.56 96 GLU A CA 1
ATOM 778 C C . GLU A 1 96 ? 6.158 8.755 -19.632 1.00 94.56 96 GLU A C 1
ATOM 780 O O . GLU A 1 96 ? 6.944 9.666 -19.900 1.00 94.56 96 GLU A O 1
ATOM 785 N N . TYR A 1 97 ? 5.564 8.685 -18.441 1.00 91.44 97 TYR A N 1
ATOM 786 C CA . TYR A 1 97 ? 5.876 9.589 -17.340 1.00 91.44 97 TYR A CA 1
ATOM 787 C C . TYR A 1 97 ? 7.331 9.429 -16.889 1.00 91.44 97 TYR A C 1
ATOM 789 O O . TYR A 1 97 ? 8.068 10.415 -16.832 1.00 91.44 97 TYR A O 1
ATOM 797 N N . ALA A 1 98 ? 7.759 8.187 -16.668 1.00 91.19 98 ALA A N 1
ATOM 798 C CA . ALA A 1 98 ? 9.112 7.845 -16.263 1.00 91.19 98 ALA A CA 1
ATOM 799 C C . ALA A 1 98 ? 10.153 8.302 -17.287 1.00 91.19 98 ALA A C 1
ATOM 801 O O . ALA A 1 98 ? 11.127 8.951 -16.915 1.00 91.19 98 ALA A O 1
ATOM 802 N N . ALA A 1 99 ? 9.907 8.071 -18.581 1.00 93.06 99 ALA A N 1
ATOM 803 C CA . ALA A 1 99 ? 10.792 8.517 -19.654 1.00 93.06 99 ALA A CA 1
ATOM 804 C C . ALA A 1 99 ? 10.960 10.045 -19.680 1.00 93.06 99 ALA A C 1
ATOM 806 O O . ALA A 1 99 ? 12.071 10.543 -19.846 1.00 93.06 99 ALA A O 1
ATOM 807 N N . ARG A 1 100 ? 9.877 10.806 -19.464 1.00 92.94 100 ARG A N 1
ATOM 808 C CA . ARG A 1 100 ? 9.933 12.280 -19.412 1.00 92.94 100 ARG A CA 1
ATOM 809 C C . ARG A 1 100 ? 10.672 12.815 -18.188 1.00 92.94 100 ARG A C 1
ATOM 811 O O . ARG A 1 100 ? 11.198 13.923 -18.241 1.00 92.94 100 ARG A O 1
ATOM 818 N N . ARG A 1 101 ? 10.666 12.068 -17.085 1.00 88.12 101 ARG A N 1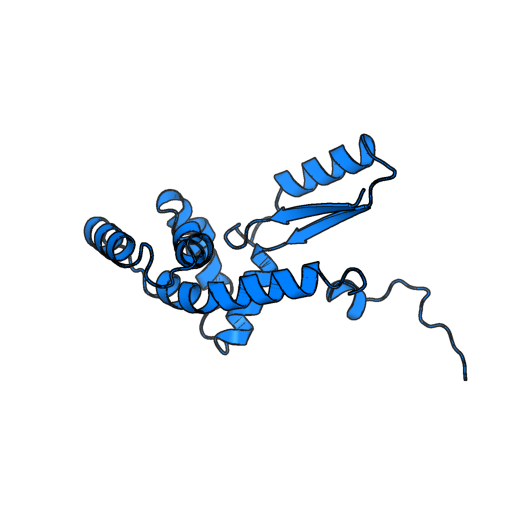
ATOM 819 C CA . ARG A 1 101 ? 11.264 12.466 -15.804 1.00 88.12 101 ARG A CA 1
ATOM 820 C C . ARG A 1 101 ? 12.643 11.851 -15.553 1.00 88.12 101 ARG A C 1
ATOM 822 O O . ARG A 1 101 ? 13.305 12.264 -14.611 1.00 88.12 101 ARG A O 1
ATOM 829 N N . GLY A 1 102 ? 13.076 10.901 -16.383 1.00 88.25 102 GLY A N 1
ATOM 830 C CA . GLY A 1 102 ? 14.306 10.138 -16.164 1.00 88.25 102 GLY A CA 1
ATOM 831 C C . GLY A 1 102 ? 14.223 9.187 -14.965 1.00 88.25 102 GLY A C 1
ATOM 832 O O . GLY A 1 102 ? 15.238 8.940 -14.322 1.00 88.25 102 GLY A O 1
ATOM 833 N N . LEU A 1 103 ? 13.027 8.686 -14.637 1.00 87.44 103 LEU A N 1
ATOM 834 C CA . LEU A 1 103 ? 12.808 7.809 -13.484 1.00 87.44 103 LEU A CA 1
ATOM 835 C C . LEU A 1 103 ? 13.039 6.342 -13.853 1.00 87.44 103 LEU A C 1
ATOM 837 O O . LEU A 1 103 ? 12.565 5.869 -14.887 1.00 87.44 103 LEU A O 1
ATOM 841 N N . CYS A 1 104 ? 13.704 5.605 -12.965 1.00 87.56 104 CYS A N 1
ATOM 842 C CA . CYS A 1 104 ? 13.734 4.147 -13.020 1.00 87.56 104 CYS A CA 1
ATOM 843 C C . CYS A 1 104 ? 12.447 3.591 -12.394 1.00 87.56 104 CYS A C 1
ATOM 845 O O . CYS A 1 104 ? 12.128 3.911 -11.252 1.00 87.56 104 CYS A O 1
ATOM 847 N N . ILE A 1 105 ? 11.709 2.760 -13.134 1.00 90.50 105 ILE A N 1
ATOM 848 C CA . ILE A 1 105 ? 10.435 2.170 -12.681 1.00 90.50 105 ILE A CA 1
ATOM 849 C C . ILE A 1 105 ? 10.501 0.652 -12.515 1.00 90.50 105 ILE A C 1
ATOM 851 O O . ILE A 1 105 ? 9.459 0.010 -12.385 1.00 90.50 105 ILE A O 1
ATOM 855 N N . ASP A 1 106 ? 11.696 0.064 -12.521 1.00 90.81 106 ASP A N 1
ATOM 856 C CA . ASP A 1 106 ? 11.867 -1.388 -12.427 1.00 90.81 106 ASP A CA 1
ATOM 857 C C . ASP A 1 106 ? 11.318 -1.921 -11.101 1.00 90.81 106 ASP A C 1
ATOM 859 O O . ASP A 1 106 ? 10.525 -2.861 -11.091 1.00 90.81 106 ASP A O 1
ATOM 863 N N . THR A 1 107 ? 11.640 -1.250 -9.992 1.00 89.69 107 THR A N 1
ATOM 864 C CA . THR A 1 107 ? 11.132 -1.591 -8.657 1.00 89.69 107 THR A CA 1
ATOM 865 C C . THR A 1 107 ? 9.609 -1.474 -8.582 1.00 89.69 107 THR A C 1
ATOM 867 O O . THR A 1 107 ? 8.943 -2.413 -8.153 1.00 89.69 107 THR A O 1
ATOM 870 N N . VAL A 1 108 ? 9.036 -0.367 -9.072 1.00 90.94 108 VAL A N 1
ATOM 871 C CA . VAL A 1 108 ? 7.574 -0.153 -9.123 1.00 90.94 108 VAL A CA 1
ATOM 872 C C . VAL A 1 108 ? 6.894 -1.240 -9.945 1.00 90.94 108 VAL A C 1
ATOM 874 O O . VAL A 1 108 ? 5.886 -1.806 -9.528 1.00 90.94 108 VAL A O 1
ATOM 877 N N . SER A 1 109 ? 7.458 -1.552 -11.111 1.00 91.69 109 SER A N 1
ATOM 878 C CA . SER A 1 109 ? 6.926 -2.569 -12.016 1.00 91.69 109 SER A CA 1
ATOM 879 C C . SER A 1 109 ? 6.995 -3.956 -11.384 1.00 91.69 109 SER A C 1
ATOM 881 O O . SER A 1 109 ? 6.029 -4.705 -11.480 1.00 91.69 109 SER A O 1
ATOM 883 N N . GLY A 1 110 ? 8.092 -4.275 -10.691 1.00 92.69 110 GLY A N 1
ATOM 884 C CA . GLY A 1 110 ? 8.255 -5.524 -9.949 1.00 92.69 110 GLY A CA 1
ATOM 885 C C . GLY A 1 110 ? 7.248 -5.663 -8.807 1.00 92.69 110 GLY A C 1
ATOM 886 O O . GLY A 1 110 ? 6.586 -6.689 -8.696 1.00 92.69 110 GLY A O 1
ATOM 887 N N . MET A 1 111 ? 7.062 -4.612 -8.006 1.00 93.06 111 MET A N 1
ATOM 888 C CA . MET A 1 111 ? 6.061 -4.588 -6.930 1.00 93.06 111 MET A CA 1
ATOM 889 C C . MET A 1 111 ? 4.638 -4.739 -7.461 1.00 93.06 111 MET A C 1
ATOM 891 O O . MET A 1 111 ? 3.822 -5.448 -6.878 1.00 93.06 111 MET A O 1
ATOM 895 N N . ARG A 1 112 ? 4.338 -4.101 -8.594 1.00 93.31 112 ARG A N 1
ATOM 896 C CA . ARG A 1 112 ? 3.007 -4.111 -9.201 1.00 93.31 112 ARG A CA 1
ATOM 897 C C . ARG A 1 112 ? 2.523 -5.511 -9.585 1.00 93.31 112 ARG A C 1
ATOM 899 O O . ARG A 1 112 ? 1.328 -5.765 -9.486 1.00 93.31 112 ARG A O 1
ATOM 906 N N . VAL A 1 113 ? 3.421 -6.428 -9.953 1.00 94.12 113 VAL A N 1
ATOM 907 C CA . VAL A 1 113 ? 3.072 -7.837 -10.247 1.00 94.12 113 VAL A CA 1
ATOM 908 C C . VAL A 1 113 ? 2.412 -8.522 -9.043 1.00 94.12 113 VAL A C 1
ATOM 910 O O . VAL A 1 113 ? 1.581 -9.409 -9.202 1.00 94.12 113 VAL A O 1
ATOM 913 N N . HIS A 1 114 ? 2.748 -8.083 -7.833 1.00 94.88 114 HIS A N 1
ATOM 914 C CA . HIS A 1 114 ? 2.303 -8.684 -6.581 1.00 94.88 114 HIS A CA 1
ATOM 915 C C . HIS A 1 114 ? 1.025 -8.039 -6.006 1.00 94.88 114 HIS A C 1
ATOM 917 O O . HIS A 1 114 ? 0.439 -8.564 -5.059 1.00 94.88 114 HIS A O 1
ATOM 923 N N . ALA A 1 115 ? 0.570 -6.912 -6.565 1.00 93.50 115 ALA A N 1
ATOM 924 C CA . ALA A 1 115 ? -0.495 -6.099 -5.975 1.00 93.50 115 ALA A CA 1
ATOM 925 C C . ALA A 1 115 ? -1.863 -6.806 -5.963 1.00 93.50 115 ALA A C 1
ATOM 927 O O . ALA A 1 115 ? -2.568 -6.762 -4.954 1.00 93.50 115 ALA A O 1
ATOM 928 N N . THR A 1 116 ? -2.233 -7.481 -7.058 1.00 94.44 116 THR A N 1
ATOM 929 C CA . THR A 1 116 ? -3.515 -8.201 -7.170 1.00 94.44 116 THR A CA 1
ATOM 930 C C . THR A 1 116 ? -3.626 -9.300 -6.120 1.00 94.44 116 THR A C 1
ATOM 932 O O . THR A 1 116 ? -4.638 -9.401 -5.425 1.00 94.44 116 THR A O 1
ATOM 935 N N . GLU A 1 117 ? -2.570 -10.101 -5.970 1.00 94.44 117 GLU A N 1
ATOM 936 C CA . GLU A 1 117 ? -2.545 -11.200 -5.008 1.00 94.44 117 GLU A CA 1
ATOM 937 C C . GLU A 1 117 ? -2.646 -10.689 -3.569 1.00 94.44 117 GLU A C 1
ATOM 939 O O . GLU A 1 117 ? -3.457 -11.189 -2.792 1.00 94.44 117 GLU A O 1
ATOM 944 N N . PHE A 1 118 ? -1.898 -9.640 -3.231 1.00 93.88 118 PHE A N 1
ATOM 945 C CA . PHE A 1 118 ? -1.951 -9.047 -1.900 1.00 93.88 118 PHE A CA 1
ATOM 946 C C . PHE A 1 118 ? -3.350 -8.549 -1.529 1.00 93.88 118 PHE A C 1
ATOM 948 O O . PHE A 1 118 ? -3.850 -8.853 -0.446 1.00 93.88 118 PHE A O 1
ATOM 955 N N . ILE A 1 119 ? -4.025 -7.825 -2.427 1.00 91.62 119 ILE A N 1
ATOM 956 C CA . ILE A 1 119 ? -5.388 -7.346 -2.164 1.00 91.62 119 ILE A CA 1
ATOM 957 C C . ILE A 1 119 ? -6.371 -8.516 -2.017 1.00 91.62 119 ILE A C 1
ATOM 959 O O . ILE A 1 119 ? -7.242 -8.473 -1.142 1.00 91.62 119 ILE A O 1
ATOM 963 N N . ALA A 1 120 ? -6.213 -9.581 -2.808 1.00 91.38 120 ALA A N 1
ATOM 964 C CA . ALA A 1 120 ? -7.021 -10.788 -2.667 1.00 91.38 120 ALA A CA 1
ATOM 965 C C . ALA A 1 120 ? -6.816 -11.463 -1.297 1.00 91.38 120 ALA A C 1
ATOM 967 O O . ALA A 1 120 ? -7.797 -11.819 -0.640 1.00 91.38 120 ALA A O 1
ATOM 968 N N . GLU A 1 121 ? -5.575 -11.577 -0.815 1.00 90.12 121 GLU A N 1
ATOM 969 C CA . GLU A 1 121 ? -5.288 -12.111 0.523 1.00 90.12 121 GLU A CA 1
ATOM 970 C C . GLU A 1 121 ? -5.888 -11.253 1.636 1.00 90.12 121 GLU A C 1
ATOM 972 O O . GLU A 1 121 ? -6.527 -11.779 2.552 1.00 90.12 121 GLU A O 1
ATOM 977 N N . LEU A 1 122 ? -5.749 -9.928 1.547 1.00 87.44 122 LEU A N 1
ATOM 978 C CA . LEU A 1 122 ? -6.352 -9.025 2.524 1.00 87.44 122 LEU A CA 1
ATOM 979 C C . LEU A 1 122 ? -7.873 -9.165 2.555 1.00 87.44 122 LEU A C 1
ATOM 981 O O . LEU A 1 122 ? -8.464 -9.181 3.638 1.00 87.44 122 LEU A O 1
ATOM 985 N N . ALA A 1 123 ? -8.519 -9.322 1.398 1.00 84.81 123 ALA A N 1
ATOM 986 C CA . ALA A 1 123 ? -9.960 -9.534 1.324 1.00 84.81 123 ALA A CA 1
ATOM 987 C C . ALA A 1 123 ? -10.397 -10.848 1.997 1.00 84.81 123 ALA A C 1
ATOM 989 O O . ALA A 1 123 ? -11.464 -10.889 2.614 1.00 84.81 123 ALA A O 1
ATOM 990 N N . LEU A 1 124 ? -9.580 -11.904 1.925 1.00 80.06 124 LEU A N 1
ATOM 991 C CA . LEU A 1 124 ? -9.834 -13.177 2.608 1.00 80.06 124 LEU A CA 1
ATOM 992 C C . LEU A 1 124 ? -9.667 -13.049 4.128 1.00 80.06 124 LEU A C 1
ATOM 994 O O . LEU A 1 124 ? -10.561 -13.444 4.876 1.00 80.06 124 LEU A O 1
ATOM 998 N N . VAL A 1 125 ? -8.578 -12.426 4.591 1.00 70.69 125 VAL A N 1
ATOM 999 C CA . VAL A 1 125 ? -8.306 -12.213 6.026 1.00 70.69 125 VAL A CA 1
ATOM 1000 C C . VAL A 1 125 ? -9.355 -11.303 6.669 1.00 70.69 125 VAL A C 1
ATOM 1002 O O . VAL A 1 125 ? -9.795 -11.556 7.786 1.00 70.69 125 VAL A O 1
ATOM 1005 N N . SER A 1 126 ? -9.822 -10.283 5.947 1.00 63.00 126 SER A N 1
ATOM 1006 C CA . SER A 1 126 ? -10.874 -9.369 6.417 1.00 63.00 126 SER A CA 1
ATOM 1007 C C . SER A 1 126 ? -12.226 -10.066 6.611 1.00 63.00 126 SER A C 1
ATOM 1009 O O . SER A 1 126 ? -13.041 -9.631 7.426 1.00 63.00 126 SER A O 1
ATOM 1011 N N . ARG A 1 127 ? -12.483 -11.144 5.858 1.00 61.09 127 ARG A N 1
ATOM 1012 C CA . ARG A 1 127 ? -13.697 -11.964 5.990 1.00 61.09 127 ARG A CA 1
ATOM 1013 C C . ARG A 1 127 ? -13.600 -12.944 7.158 1.00 61.09 127 ARG A C 1
ATOM 1015 O O . ARG A 1 127 ? -14.630 -1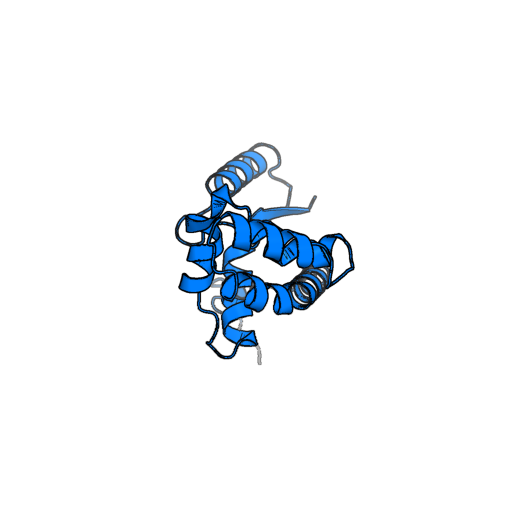3.275 7.747 1.00 61.09 127 ARG A O 1
ATOM 1022 N N . ASP A 1 128 ? -12.392 -13.361 7.532 1.00 54.19 128 ASP A N 1
ATOM 1023 C CA . ASP A 1 128 ? -12.152 -14.222 8.687 1.00 54.19 128 ASP A CA 1
ATOM 1024 C C . ASP A 1 128 ? -12.106 -13.409 9.993 1.00 54.19 128 ASP A C 1
ATOM 1026 O O . ASP A 1 128 ? -11.075 -13.144 10.608 1.00 54.19 128 ASP A O 1
ATOM 1030 N N . VAL A 1 129 ? -13.299 -13.005 10.430 1.00 50.19 129 VAL A N 1
ATOM 1031 C CA . VAL A 1 129 ? -13.587 -12.176 11.613 1.00 50.19 129 VAL A CA 1
ATOM 1032 C C . VAL A 1 129 ? -13.069 -12.766 12.945 1.00 50.19 129 VAL A C 1
ATOM 1034 O O . VAL A 1 129 ? -13.100 -12.084 13.973 1.00 50.19 129 VAL A O 1
ATOM 1037 N N . ARG A 1 130 ? -12.579 -14.012 12.955 1.00 47.81 130 ARG A N 1
ATOM 1038 C CA . ARG A 1 130 ? -12.037 -14.690 14.148 1.00 47.81 130 ARG A CA 1
ATOM 1039 C C . ARG A 1 130 ? -10.518 -14.851 14.126 1.00 47.81 130 ARG A C 1
ATOM 1041 O O . ARG A 1 130 ? -9.954 -15.290 15.127 1.00 47.81 130 ARG A O 1
ATOM 1048 N N . ALA A 1 131 ? -9.847 -14.512 13.029 1.00 47.41 131 ALA A N 1
ATOM 1049 C CA . ALA A 1 131 ? -8.405 -14.657 12.935 1.00 47.41 131 ALA A CA 1
ATOM 1050 C C . ALA A 1 131 ? -7.707 -13.651 13.864 1.00 47.41 131 ALA A C 1
ATOM 1052 O O . ALA A 1 131 ? -7.737 -12.441 13.642 1.00 47.41 131 ALA A O 1
ATOM 1053 N N . ARG A 1 132 ? -7.042 -14.162 14.908 1.00 49.53 132 ARG A N 1
ATOM 1054 C CA . ARG A 1 132 ? -6.105 -13.366 15.709 1.00 49.53 132 ARG A CA 1
ATOM 1055 C C . ARG A 1 132 ? -4.992 -12.811 14.809 1.00 49.53 132 ARG A C 1
ATOM 1057 O O . ARG A 1 132 ? -4.495 -13.581 13.973 1.00 49.53 132 ARG A O 1
ATOM 1064 N N . PRO A 1 133 ? -4.581 -11.541 14.985 1.00 51.50 133 PRO A N 1
ATOM 1065 C CA . PRO A 1 133 ? -3.375 -10.994 14.369 1.00 51.50 133 PRO A CA 1
ATOM 1066 C C . PRO A 1 133 ? -2.173 -11.919 14.587 1.00 51.50 133 PRO A C 1
ATOM 1068 O O . PRO A 1 133 ? -2.085 -12.575 15.621 1.00 51.50 133 PRO A O 1
ATOM 1071 N N . LEU A 1 134 ? -1.226 -11.959 13.642 1.00 46.47 134 LEU A N 1
ATOM 1072 C CA . LEU A 1 134 ? -0.007 -12.770 13.778 1.00 46.47 134 LEU A CA 1
ATOM 1073 C C . LEU A 1 134 ? 0.774 -12.410 15.056 1.00 46.47 134 LEU A C 1
ATOM 1075 O O . LEU A 1 134 ? 1.248 -13.306 15.744 1.00 46.47 134 LEU A O 1
ATOM 1079 N N . HIS A 1 135 ? 0.802 -11.124 15.422 1.00 44.94 135 HIS A N 1
ATOM 1080 C CA . HIS A 1 135 ? 1.341 -10.639 16.696 1.00 44.94 135 HIS A CA 1
ATOM 1081 C C . HIS A 1 135 ? 0.732 -11.367 17.911 1.00 44.94 135 HIS A C 1
ATOM 1083 O O . HIS A 1 135 ? 1.468 -11.853 18.761 1.00 44.94 135 HIS A O 1
ATOM 1089 N N . ASP A 1 136 ? -0.591 -11.540 17.948 1.00 45.03 136 ASP A N 1
ATOM 1090 C CA . ASP A 1 136 ? -1.295 -12.204 19.057 1.00 45.03 136 ASP A CA 1
ATOM 1091 C C . ASP A 1 136 ? -1.191 -13.737 18.996 1.00 45.03 136 ASP A C 1
ATOM 1093 O O . ASP A 1 136 ? -1.453 -14.422 19.982 1.00 45.03 136 ASP A O 1
ATOM 1097 N N . ARG A 1 137 ? -0.828 -14.298 17.833 1.00 53.03 137 ARG A N 1
ATOM 1098 C CA . ARG A 1 137 ? -0.485 -15.724 17.692 1.00 53.03 137 ARG A CA 1
ATOM 1099 C C . ARG A 1 137 ? 0.925 -16.014 18.199 1.00 53.03 137 ARG A C 1
ATOM 1101 O O . ARG A 1 137 ? 1.158 -17.086 18.743 1.00 53.03 137 ARG A O 1
ATOM 1108 N N . LEU A 1 138 ? 1.849 -15.076 17.997 1.00 40.84 138 LEU A N 1
ATOM 1109 C CA . LEU A 1 138 ? 3.238 -15.178 18.444 1.00 40.84 138 LEU A CA 1
ATOM 1110 C C . LEU A 1 138 ? 3.408 -14.760 19.912 1.00 40.84 138 LEU A C 1
ATOM 1112 O O . LEU A 1 138 ? 4.335 -15.227 20.566 1.00 40.84 138 LEU A O 1
ATOM 1116 N N . ASN A 1 139 ? 2.511 -13.918 20.431 1.00 37.88 139 ASN A N 1
ATOM 1117 C CA . ASN A 1 139 ? 2.523 -13.427 21.806 1.00 37.88 139 ASN A CA 1
ATOM 1118 C C . ASN A 1 139 ? 1.096 -13.442 22.395 1.00 37.88 139 ASN A C 1
ATOM 1120 O O . ASN A 1 139 ? 0.425 -12.407 22.445 1.00 37.88 139 ASN A O 1
ATOM 1124 N N . PRO A 1 140 ? 0.583 -14.618 22.803 1.00 47.31 140 PRO A N 1
ATOM 1125 C CA . PRO A 1 140 ? -0.732 -14.697 23.424 1.00 47.31 140 PRO A CA 1
ATOM 1126 C C . PRO A 1 140 ? -0.748 -13.910 24.748 1.00 47.31 140 PRO A C 1
ATOM 1128 O O . PRO A 1 140 ? 0.249 -13.906 25.476 1.00 47.31 140 PRO A O 1
ATOM 1131 N N . PRO A 1 141 ? -1.865 -13.242 25.095 1.00 49.34 141 PRO A N 1
ATOM 1132 C CA . PRO A 1 141 ? -1.982 -12.544 26.368 1.00 49.34 141 PRO A CA 1
ATOM 1133 C C . PRO A 1 141 ? -1.783 -13.527 27.530 1.00 49.34 141 PRO A C 1
ATOM 1135 O O . PRO A 1 141 ? -2.289 -14.653 27.505 1.00 49.34 141 PRO A O 1
ATOM 1138 N N . ALA A 1 142 ? -1.039 -13.095 28.551 1.00 54.03 142 ALA A N 1
ATOM 1139 C CA . ALA A 1 142 ? -0.768 -13.882 29.750 1.00 54.03 142 ALA A CA 1
ATOM 1140 C C . ALA A 1 142 ? -2.096 -14.266 30.430 1.00 54.03 142 ALA A C 1
ATOM 1142 O O . ALA A 1 142 ? -2.744 -13.432 31.058 1.00 54.03 142 ALA A O 1
ATOM 1143 N N . GLY A 1 143 ? -2.526 -15.515 30.240 1.00 55.62 143 GLY A N 1
ATOM 1144 C CA . GLY A 1 143 ? -3.823 -16.011 30.706 1.00 55.62 143 GLY A CA 1
ATOM 1145 C C . GLY A 1 143 ? -4.406 -17.167 29.887 1.00 55.62 143 GLY A C 1
ATOM 1146 O O . GLY A 1 143 ? -5.294 -17.850 30.381 1.00 55.62 143 GLY A O 1
ATOM 1147 N N . GLU A 1 144 ? -3.903 -17.429 28.674 1.00 51.50 144 GLU A N 1
ATOM 1148 C CA . GLU A 1 144 ? -4.369 -18.551 27.831 1.00 51.50 144 GLU A CA 1
ATOM 1149 C C . GLU A 1 144 ? -3.447 -19.780 27.811 1.00 51.50 144 GLU A C 1
ATOM 1151 O O . GLU A 1 144 ? -3.691 -20.735 27.078 1.00 51.50 144 GLU A O 1
ATOM 1156 N N . THR A 1 145 ? -2.427 -19.826 28.667 1.00 51.06 145 THR A N 1
ATOM 1157 C CA . THR A 1 145 ? -1.773 -21.092 29.032 1.00 51.06 145 THR A CA 1
ATOM 1158 C C . THR A 1 145 ? -2.596 -21.767 30.128 1.00 51.06 145 THR A C 1
ATOM 1160 O O . THR A 1 145 ? -2.194 -21.814 31.287 1.00 51.06 145 THR A O 1
ATOM 1163 N N . GLY A 1 146 ? -3.803 -22.200 29.766 1.00 45.31 146 GLY A N 1
ATOM 1164 C CA . GLY A 1 146 ? -4.673 -23.010 30.609 1.00 45.31 146 GLY A CA 1
ATOM 1165 C C . GLY A 1 146 ? -4.418 -24.489 30.349 1.00 45.31 146 GLY A C 1
ATOM 1166 O O . GLY A 1 146 ? -4.723 -24.994 29.272 1.00 45.31 146 GLY A O 1
ATOM 1167 N N . GLU A 1 147 ? -3.836 -25.145 31.347 1.00 48.00 147 GLU A N 1
ATOM 1168 C CA . GLU A 1 147 ? -3.746 -26.593 31.522 1.00 48.00 147 GLU A CA 1
ATOM 1169 C C . GLU A 1 147 ? -5.085 -27.300 31.251 1.00 48.00 147 GLU A C 1
ATOM 1171 O O . GLU A 1 147 ? -6.150 -26.793 31.607 1.00 48.00 147 GLU A O 1
ATOM 1176 N N . GLY A 1 148 ? -5.032 -28.515 30.696 1.00 44.19 148 GLY A N 1
ATOM 1177 C CA . GLY A 1 148 ? -6.209 -29.381 30.653 1.00 44.19 148 GLY A CA 1
ATOM 1178 C C . GLY A 1 148 ? -6.125 -30.579 29.712 1.00 44.19 148 GLY A C 1
ATOM 1179 O O . GLY A 1 148 ? -6.887 -30.619 28.750 1.00 44.19 148 GLY A O 1
ATOM 1180 N N . SER A 1 149 ? -5.208 -31.514 29.999 1.00 37.47 149 SER A N 1
ATOM 1181 C CA . SER A 1 149 ? -5.406 -32.983 30.091 1.00 37.47 149 SER A CA 1
ATOM 1182 C C . SER A 1 149 ? -4.143 -33.771 29.768 1.00 37.47 149 SER A C 1
ATOM 1184 O O . SER A 1 149 ? -3.567 -33.569 28.680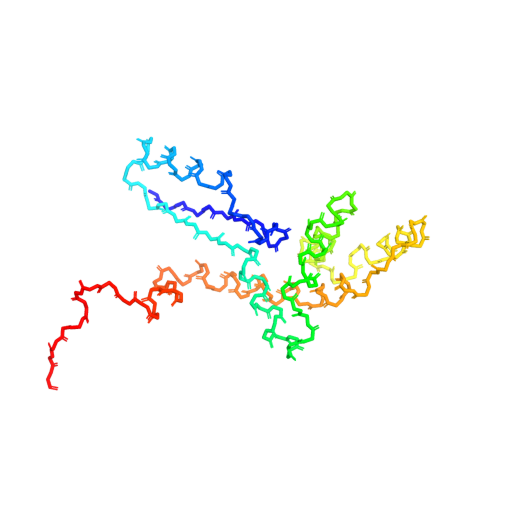 1.00 37.47 149 SER A O 1
#

Radius of gyration: 18.31 Å; chains: 1; bounding box: 34×46×52 Å

Foldseek 3Di:
DEAEAEDALLAAPVDDPPVSVVVQVVCCVVPVPYHYYYDYNNVLLQVQCCVVVVNPRHSVLSNCQSPVCVVVPLVCVLQVCVVVVHLCPCVVVSVVSCVVVVHDCPSSNSSSVCNNVSVVVVVVVVVVPPDDDVVCVVPPPPPPPDDDD

Secondary structure (DSSP, 8-state):
-EEEEEE-TTS-SSS--HHHHHHHHHHHHH-TTSEEEEEEHHHHHHHHHHHHTTTSS-HHHHHIIIIITTTTTHHHHHHHHHHTT-TTTTHHHHHHHHHHHT---HHHHHHHTTHHHHHHHHHHHHH-TT---HHHHHS--TT------

pLDDT: mean 82.07, std 16.29, range [37.47, 96.25]

Sequence (149 aa):
MRVQLVTMPWHPIDLPSLQVGLLHQLLRQARPDDDVREFHGSLRWAEFLLERSDGRLRPGDYEAIGSDSIFDGLGDWVFSGVLYEDENWGVARLKEYAARRGLCIDTVSGMRVHATEFIAELALVSRDVRARPLHDRLNPPAGETGEGS